Protein AF-A0A9D9LSJ9-F1 (afdb_monomer_lite)

Secondary structure (DSSP, 8-state):
--SSEEE--SEEEEES-EEEEPP---SSTTS--EEEEEEEE-PBTT--EEEEES-EEEE-PPTT-EEEEEE----TT--SPB--EEEEES-EE-S-B-SS-EE-EEEE-B-TTSPBPB-TTSPBPEEEE-GGGSEEEEES-BSTT---STT-PBPPHHHHTTSSHHHHHTT--PPP--

Foldseek 3Di:
DAAPAEDEDLFDEDEAEEQEQEDDDDPDPPDAEESYESHAYQYAPPGAAYEYYQYEYYYPYDPPYAYAPHEHDNDPPDPGHTAGHYEHEQYEYAGHADQQRYDKDKDFDADPVRHGDADPVRHTDIDIGDNVRHHAEYENYHYDRPDDDDNHHYDDPVRCVCRDPCNRQPPDDDDDDD

pLDDT: mean 95.68, std 4.89, range [60.72, 98.94]

Structure (mmCIF, N/CA/C/O backbone):
data_AF-A0A9D9LSJ9-F1
#
_entry.id   AF-A0A9D9LSJ9-F1
#
loop_
_atom_site.group_PDB
_atom_site.id
_atom_site.type_symbol
_atom_site.label_atom_id
_atom_site.label_alt_id
_atom_site.label_comp_id
_atom_site.label_asym_id
_atom_site.label_entity_id
_atom_site.label_seq_id
_atom_site.pdbx_PDB_ins_code
_atom_site.Cartn_x
_atom_site.Cartn_y
_atom_site.Cartn_z
_atom_site.occupancy
_atom_site.B_iso_or_equiv
_atom_site.auth_seq_id
_atom_site.auth_comp_id
_atom_site.auth_asym_id
_atom_site.auth_atom_id
_atom_site.pdbx_PDB_model_num
ATOM 1 N N . ASP A 1 1 ? 9.283 -9.974 -5.034 1.00 77.62 1 ASP A N 1
ATOM 2 C CA . ASP A 1 1 ? 8.004 -10.375 -5.672 1.00 77.62 1 ASP A CA 1
ATOM 3 C C . ASP A 1 1 ? 7.242 -9.187 -6.219 1.00 77.62 1 ASP A C 1
ATOM 5 O O . ASP A 1 1 ? 7.554 -8.058 -5.867 1.00 77.62 1 ASP A O 1
ATOM 9 N N . VAL A 1 2 ? 6.266 -9.426 -7.095 1.00 90.38 2 VAL A N 1
ATOM 10 C CA . VAL A 1 2 ? 5.461 -8.374 -7.735 1.00 90.38 2 VAL A CA 1
ATOM 11 C C . VAL A 1 2 ? 3.999 -8.594 -7.375 1.00 90.38 2 VAL A C 1
ATOM 13 O O . VAL A 1 2 ? 3.472 -9.653 -7.694 1.00 90.38 2 VAL A O 1
ATOM 16 N N . ASP A 1 3 ? 3.373 -7.590 -6.758 1.00 93.94 3 ASP A N 1
ATOM 17 C CA . ASP A 1 3 ? 1.930 -7.524 -6.487 1.00 93.94 3 ASP A CA 1
ATOM 18 C C . ASP A 1 3 ? 1.373 -8.774 -5.798 1.00 93.94 3 ASP A C 1
ATOM 20 O O . ASP A 1 3 ? 0.335 -9.301 -6.188 1.00 93.94 3 ASP A O 1
ATOM 24 N N . PHE A 1 4 ? 2.068 -9.295 -4.791 1.00 96.44 4 PHE A N 1
ATOM 25 C CA . PHE A 1 4 ? 1.685 -10.581 -4.205 1.00 96.44 4 PHE A CA 1
ATOM 26 C C . PHE A 1 4 ? 0.448 -10.497 -3.290 1.00 96.44 4 PHE A C 1
ATOM 28 O O . PHE A 1 4 ? -0.125 -11.530 -2.952 1.00 96.44 4 PHE A O 1
ATOM 35 N N . ILE A 1 5 ? -0.010 -9.285 -2.946 1.00 98.25 5 ILE A N 1
ATOM 36 C CA . ILE A 1 5 ? -1.334 -9.018 -2.363 1.00 98.25 5 ILE A CA 1
ATOM 37 C C . ILE A 1 5 ? -2.084 -8.046 -3.281 1.00 98.25 5 ILE A C 1
ATOM 39 O O . ILE A 1 5 ? -1.820 -6.845 -3.288 1.00 98.25 5 ILE A O 1
ATOM 43 N N . PHE A 1 6 ? -3.015 -8.544 -4.089 1.00 97.62 6 PHE A N 1
ATOM 44 C CA . PHE A 1 6 ? -3.672 -7.748 -5.128 1.00 97.62 6 PHE A CA 1
ATOM 45 C C . PHE A 1 6 ? -5.160 -8.068 -5.251 1.00 97.62 6 PHE A C 1
ATOM 47 O O . PHE A 1 6 ? -5.619 -9.123 -4.811 1.00 97.62 6 PHE A O 1
ATOM 54 N N . GLY A 1 7 ? -5.905 -7.163 -5.888 1.00 96.56 7 GLY A N 1
ATOM 55 C CA . GLY A 1 7 ? -7.326 -7.356 -6.165 1.00 96.56 7 GLY A CA 1
ATOM 56 C C . GLY A 1 7 ? -8.235 -6.232 -5.687 1.00 96.56 7 GLY A C 1
ATOM 57 O O . GLY A 1 7 ? -7.825 -5.266 -5.041 1.00 96.56 7 GLY A O 1
ATOM 58 N N . GLN A 1 8 ? -9.517 -6.390 -5.997 1.00 95.81 8 GLN A N 1
ATOM 59 C CA . GLN A 1 8 ? -10.571 -5.546 -5.461 1.00 95.81 8 GLN A CA 1
ATOM 60 C C . GLN A 1 8 ? -10.979 -6.096 -4.092 1.00 95.81 8 GLN A C 1
ATOM 62 O O . GLN A 1 8 ? -11.245 -7.288 -3.960 1.00 95.81 8 GLN A O 1
ATOM 67 N N . SER A 1 9 ? -11.068 -5.232 -3.083 1.00 94.38 9 SER A N 1
ATOM 68 C CA . SER A 1 9 ? -11.663 -5.589 -1.796 1.00 94.38 9 SER A CA 1
ATOM 69 C C . SER A 1 9 ? -12.406 -4.401 -1.195 1.00 94.38 9 SER A C 1
ATOM 71 O O . SER A 1 9 ? -11.817 -3.315 -1.141 1.00 94.38 9 SER A O 1
ATOM 73 N N . PRO A 1 10 ? -13.650 -4.592 -0.714 1.00 94.94 10 PRO A N 1
ATOM 74 C CA . PRO A 1 10 ? -14.345 -3.559 0.036 1.00 94.94 10 PRO A CA 1
ATOM 75 C C . PRO A 1 10 ? -13.638 -3.256 1.364 1.00 94.94 10 PRO A C 1
ATOM 77 O O . PRO A 1 10 ? -13.453 -2.094 1.729 1.00 94.94 10 PRO A O 1
ATOM 80 N N . ALA A 1 11 ? -13.176 -4.302 2.052 1.00 96.31 11 ALA A N 1
ATOM 81 C CA . ALA A 1 11 ? -12.330 -4.218 3.233 1.00 96.31 11 ALA A CA 1
ATOM 82 C C . ALA A 1 11 ? -11.599 -5.551 3.463 1.00 96.31 11 ALA A C 1
ATOM 84 O O . ALA A 1 11 ? -12.212 -6.618 3.494 1.00 96.31 11 ALA A O 1
ATOM 85 N N . SER A 1 12 ? -10.287 -5.495 3.675 1.00 97.56 12 SER A N 1
ATOM 86 C CA . SER A 1 12 ? -9.470 -6.628 4.114 1.00 97.56 12 SER A CA 1
ATOM 87 C C . SER A 1 12 ? -8.534 -6.190 5.225 1.00 97.56 12 SER A C 1
ATOM 89 O O . SER A 1 12 ? -7.943 -5.115 5.147 1.00 97.56 12 SER A O 1
ATOM 91 N N . VAL A 1 13 ? -8.379 -7.038 6.239 1.00 98.38 13 VAL A N 1
ATOM 92 C CA . VAL A 1 13 ? -7.465 -6.809 7.358 1.00 98.38 13 VAL A CA 1
ATOM 93 C C . VAL A 1 13 ? -6.436 -7.929 7.387 1.00 98.38 13 VAL A C 1
ATOM 95 O O . VAL A 1 13 ? -6.791 -9.105 7.421 1.00 98.38 13 VAL A O 1
ATOM 98 N N . PHE A 1 14 ? -5.167 -7.546 7.389 1.00 98.56 14 PHE A N 1
ATOM 99 C CA . PHE A 1 14 ? -4.028 -8.408 7.661 1.00 98.56 14 PHE A CA 1
ATOM 100 C C . PHE A 1 14 ? -3.521 -8.010 9.039 1.00 98.56 14 PHE A C 1
ATOM 102 O O . PHE A 1 14 ? -2.991 -6.914 9.200 1.00 98.56 14 PHE A O 1
ATOM 109 N N . GLU A 1 15 ? -3.737 -8.851 10.044 1.00 98.12 15 GLU A N 1
ATOM 110 C CA . GLU A 1 15 ? -3.383 -8.542 11.428 1.00 98.12 15 GLU A CA 1
ATOM 111 C C . GLU A 1 15 ? -2.281 -9.482 11.919 1.00 98.12 15 GLU A C 1
ATOM 113 O O . GLU A 1 15 ? -2.373 -10.695 11.734 1.00 98.12 15 GLU A O 1
ATOM 118 N N . ASN A 1 16 ? -1.230 -8.922 12.532 1.00 98.38 16 ASN A N 1
ATOM 119 C CA . ASN A 1 16 ? -0.113 -9.678 13.122 1.00 98.38 16 ASN A CA 1
ATOM 120 C C . ASN A 1 16 ? 0.541 -10.694 12.157 1.00 98.38 16 ASN A C 1
ATOM 122 O O . ASN A 1 16 ? 0.949 -11.783 12.558 1.00 98.38 16 ASN A O 1
ATOM 126 N N . CYS A 1 17 ? 0.621 -10.352 10.870 1.00 98.75 17 CYS A N 1
ATOM 127 C CA . CYS A 1 17 ? 1.240 -11.185 9.837 1.00 98.75 17 CYS A CA 1
ATOM 128 C C . CYS A 1 17 ? 2.713 -10.816 9.598 1.00 98.75 17 CYS A C 1
ATOM 130 O O . CYS A 1 17 ? 3.090 -9.647 9.707 1.00 98.75 17 CYS A O 1
ATOM 132 N N . GLU A 1 18 ? 3.519 -11.786 9.160 1.00 98.75 18 GLU A N 1
ATOM 133 C CA . GLU A 1 18 ? 4.767 -11.508 8.442 1.00 98.75 18 GLU A CA 1
ATOM 134 C C . GLU A 1 18 ? 4.454 -11.297 6.953 1.00 98.75 18 GLU A C 1
ATOM 136 O O . GLU A 1 18 ? 3.826 -12.140 6.311 1.00 98.75 18 GLU A O 1
ATOM 141 N N . ILE A 1 19 ? 4.908 -10.176 6.396 1.00 98.69 19 ILE A N 1
ATOM 142 C CA . ILE A 1 19 ? 4.774 -9.834 4.980 1.00 98.69 19 ILE A CA 1
ATOM 143 C C . ILE A 1 19 ? 6.173 -9.830 4.364 1.00 98.69 19 ILE A C 1
ATOM 145 O O . ILE A 1 19 ? 6.893 -8.830 4.414 1.00 98.69 19 ILE A O 1
ATOM 149 N N . LYS A 1 20 ? 6.570 -10.973 3.801 1.00 98.44 20 LYS A N 1
ATOM 150 C CA . LYS A 1 20 ? 7.938 -11.211 3.336 1.00 98.44 20 LYS A CA 1
ATOM 151 C C . LYS A 1 20 ? 8.098 -10.926 1.847 1.00 98.44 20 LYS A C 1
ATOM 153 O O . LYS A 1 20 ? 7.514 -11.607 1.012 1.00 98.44 20 LYS A O 1
ATOM 158 N N . SER A 1 21 ? 8.933 -9.947 1.509 1.00 98.44 21 SER A N 1
ATOM 159 C CA . SER A 1 21 ? 9.308 -9.664 0.118 1.00 98.44 21 SER A CA 1
ATOM 160 C C . SER A 1 21 ? 10.499 -10.518 -0.311 1.00 98.44 21 SER A C 1
ATOM 162 O O . SER A 1 21 ? 11.532 -10.490 0.357 1.00 98.44 21 SER A O 1
ATOM 164 N N . LEU A 1 22 ? 10.398 -11.231 -1.437 1.00 97.44 22 LEU A N 1
ATOM 165 C CA . LEU A 1 22 ? 11.497 -12.068 -1.922 1.00 97.44 22 LEU A CA 1
ATOM 166 C C . LEU A 1 22 ? 12.367 -11.381 -2.977 1.00 97.44 22 LEU A C 1
ATOM 168 O O . LEU A 1 22 ? 11.884 -10.648 -3.856 1.00 97.44 22 LEU A O 1
ATOM 172 N N . MET A 1 23 ? 13.662 -11.680 -2.891 1.00 95.94 23 MET A N 1
ATOM 173 C CA . MET A 1 23 ? 14.683 -11.369 -3.884 1.00 95.94 23 MET A CA 1
ATOM 174 C C . MET A 1 23 ? 14.313 -11.944 -5.254 1.00 95.94 23 MET A C 1
ATOM 176 O O . MET A 1 23 ? 13.789 -13.051 -5.372 1.00 95.94 23 MET A O 1
ATOM 180 N N . ARG A 1 24 ? 14.594 -11.180 -6.312 1.00 94.50 24 ARG A N 1
ATOM 181 C CA . ARG A 1 24 ? 14.379 -11.589 -7.706 1.00 94.50 24 ARG A CA 1
ATOM 182 C C . ARG A 1 24 ? 15.682 -11.494 -8.482 1.00 94.50 24 ARG A C 1
ATOM 184 O O . ARG A 1 24 ? 16.612 -10.813 -8.065 1.00 94.50 24 ARG A O 1
ATOM 191 N N . ALA A 1 25 ? 15.710 -12.137 -9.648 1.00 94.12 25 ALA A N 1
ATOM 192 C CA . ALA A 1 25 ? 16.846 -12.068 -10.556 1.00 94.12 25 ALA A CA 1
ATOM 193 C C . ALA A 1 25 ? 17.261 -10.610 -10.837 1.00 94.12 25 ALA A C 1
ATOM 195 O O . ALA A 1 25 ? 16.444 -9.765 -11.233 1.00 94.12 25 ALA A O 1
ATOM 196 N N . VAL A 1 26 ? 18.549 -10.335 -10.638 1.00 93.81 26 VAL A N 1
ATOM 197 C CA . VAL A 1 26 ? 19.176 -9.051 -10.952 1.00 93.81 26 VAL A CA 1
ATOM 198 C C . VAL A 1 26 ? 19.449 -9.010 -12.450 1.00 93.81 26 VAL A C 1
ATOM 200 O O . VAL A 1 26 ? 20.095 -9.899 -12.996 1.00 93.81 26 VAL A O 1
ATOM 203 N N . LYS A 1 27 ? 18.926 -7.985 -13.123 1.00 91.19 27 LYS A N 1
ATOM 204 C CA . LYS A 1 27 ? 19.068 -7.792 -14.571 1.00 91.19 27 LYS A CA 1
ATOM 205 C C . LYS A 1 27 ? 20.262 -6.913 -14.921 1.00 91.19 27 LYS A C 1
ATOM 207 O O . LYS A 1 27 ? 20.856 -7.089 -15.976 1.00 91.19 27 LYS A O 1
ATOM 212 N N . GLU A 1 28 ? 20.602 -5.974 -14.041 1.00 90.00 28 GLU A N 1
ATOM 213 C CA . GLU A 1 28 ? 21.701 -5.024 -14.225 1.00 90.00 28 GLU A CA 1
ATOM 214 C C . GLU A 1 28 ? 22.618 -5.041 -12.991 1.00 90.00 28 GLU A C 1
ATOM 216 O O . GLU A 1 28 ? 22.341 -4.343 -12.009 1.00 90.00 28 GLU A O 1
ATOM 221 N N . PRO A 1 29 ? 23.698 -5.845 -13.006 1.00 87.12 29 PRO A N 1
ATOM 222 C CA . PRO A 1 29 ? 24.657 -5.898 -11.907 1.00 87.12 29 PRO A CA 1
ATOM 223 C C . PRO A 1 29 ? 25.241 -4.518 -11.581 1.00 87.12 29 PRO A C 1
ATOM 225 O O . PRO A 1 29 ? 25.519 -3.716 -12.471 1.00 87.12 29 PRO A O 1
ATOM 228 N N . GLY A 1 30 ? 25.423 -4.236 -10.290 1.00 86.75 30 GLY A N 1
ATOM 229 C CA . GLY A 1 30 ? 25.995 -2.972 -9.812 1.00 86.75 30 GLY A CA 1
ATOM 230 C C . GLY A 1 30 ? 25.027 -1.782 -9.775 1.00 86.75 30 GLY A C 1
ATOM 231 O O . GLY A 1 30 ? 25.408 -0.716 -9.295 1.00 86.75 30 GLY A O 1
ATOM 232 N N . LYS A 1 31 ? 23.771 -1.937 -10.219 1.00 92.56 31 LYS A N 1
ATOM 233 C CA . LYS A 1 31 ? 22.734 -0.903 -10.084 1.00 92.56 31 LYS A CA 1
ATOM 234 C C . LYS A 1 31 ? 21.637 -1.332 -9.117 1.00 92.56 31 LYS A C 1
ATOM 236 O O . LYS A 1 31 ? 21.196 -2.479 -9.101 1.00 92.56 31 LYS A O 1
ATOM 241 N N . ALA A 1 32 ? 21.145 -0.372 -8.335 1.00 94.75 32 ALA A N 1
ATOM 242 C CA . ALA A 1 32 ? 19.946 -0.570 -7.531 1.00 94.75 32 ALA A CA 1
ATOM 243 C C . ALA A 1 32 ? 18.759 -0.911 -8.441 1.00 94.75 32 ALA A C 1
ATOM 245 O O . ALA A 1 32 ? 18.479 -0.199 -9.404 1.00 94.75 32 ALA A O 1
ATOM 246 N N . GLN A 1 33 ? 18.053 -1.990 -8.106 1.00 95.25 33 GLN A N 1
ATOM 247 C CA . GLN A 1 33 ? 16.941 -2.515 -8.895 1.00 95.25 33 GLN A CA 1
ATOM 248 C C . GLN A 1 33 ? 15.701 -2.640 -8.015 1.00 95.25 33 GLN A C 1
ATOM 250 O O . GLN A 1 33 ? 15.785 -3.012 -6.845 1.00 95.25 33 GLN A O 1
ATOM 255 N N . GLU A 1 34 ? 14.551 -2.357 -8.611 1.00 95.62 34 GLU A N 1
ATOM 256 C CA . GLU A 1 34 ? 13.250 -2.662 -8.037 1.00 95.62 34 GLU A CA 1
ATOM 257 C C . GLU A 1 34 ? 13.011 -4.180 -8.001 1.00 95.62 34 GLU A C 1
ATOM 259 O O . GLU A 1 34 ? 13.072 -4.864 -9.027 1.00 95.62 34 GLU A O 1
ATOM 264 N N . MET A 1 35 ? 12.678 -4.693 -6.819 1.00 96.38 35 MET A N 1
ATOM 265 C CA . MET A 1 35 ? 12.310 -6.095 -6.599 1.00 96.38 35 MET A CA 1
ATOM 266 C C . MET A 1 35 ? 10.795 -6.324 -6.601 1.00 96.38 35 MET A C 1
ATOM 268 O O . MET A 1 35 ? 10.352 -7.464 -6.763 1.00 96.38 35 MET A O 1
ATOM 272 N N . GLY A 1 36 ? 10.016 -5.243 -6.527 1.00 96.44 36 GLY A N 1
ATOM 273 C CA . GLY A 1 36 ? 8.586 -5.192 -6.820 1.00 96.44 36 GLY A CA 1
ATOM 274 C C . GLY A 1 36 ? 7.774 -4.489 -5.735 1.00 96.44 36 GLY A C 1
ATOM 275 O O . GLY A 1 36 ? 8.219 -3.472 -5.197 1.00 96.44 36 GLY A O 1
ATOM 276 N N . TYR A 1 37 ? 6.576 -5.008 -5.466 1.00 97.50 37 TYR A N 1
ATOM 277 C CA . TYR A 1 37 ? 5.504 -4.335 -4.725 1.00 97.50 37 TYR A CA 1
ATOM 278 C C . TYR A 1 37 ? 4.868 -5.299 -3.734 1.00 97.50 37 TYR A C 1
ATOM 280 O O . TYR A 1 37 ? 4.575 -6.433 -4.118 1.00 97.50 37 TYR A O 1
ATOM 288 N N . ILE A 1 38 ? 4.603 -4.841 -2.508 1.00 98.50 38 ILE A N 1
ATOM 289 C CA . ILE A 1 38 ? 3.830 -5.641 -1.548 1.00 98.50 38 ILE A CA 1
ATOM 290 C C . ILE A 1 38 ? 2.390 -5.786 -2.030 1.00 98.50 38 ILE A C 1
ATOM 292 O O . ILE A 1 38 ? 1.889 -6.903 -2.155 1.00 98.50 38 ILE A O 1
ATOM 296 N N . ALA A 1 39 ? 1.743 -4.659 -2.333 1.00 98.25 39 ALA A N 1
ATOM 297 C CA . ALA A 1 39 ? 0.327 -4.654 -2.650 1.00 98.25 39 ALA A CA 1
ATOM 298 C C . ALA A 1 39 ? -0.037 -3.914 -3.940 1.00 98.25 39 ALA A C 1
ATOM 300 O O . ALA A 1 39 ? 0.594 -2.923 -4.319 1.00 98.25 39 ALA A O 1
ATOM 301 N N . ALA A 1 40 ? -1.111 -4.379 -4.573 1.00 98.06 40 ALA A N 1
ATOM 302 C CA . ALA A 1 40 ? -1.731 -3.751 -5.730 1.00 98.06 40 ALA A CA 1
ATOM 303 C C . ALA A 1 40 ? -3.263 -3.700 -5.580 1.00 98.06 40 ALA A C 1
ATOM 305 O O . ALA A 1 40 ? -3.975 -4.487 -6.215 1.00 98.06 40 ALA A O 1
ATOM 306 N N . PRO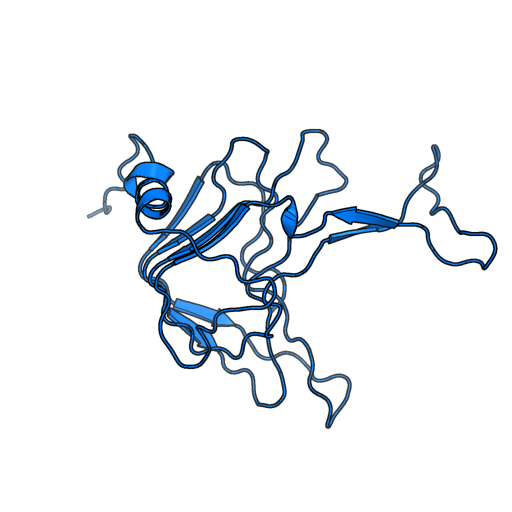 A 1 41 ? -3.788 -2.816 -4.707 1.00 97.56 41 PRO A N 1
ATOM 307 C CA . PRO A 1 41 ? -5.226 -2.674 -4.531 1.00 97.56 41 PRO A CA 1
ATOM 308 C C . PRO A 1 41 ? -5.875 -2.126 -5.805 1.00 97.56 41 PRO A C 1
ATOM 310 O O . PRO A 1 41 ? -5.396 -1.147 -6.381 1.00 97.56 41 PRO A O 1
ATOM 313 N N . SER A 1 42 ? -7.001 -2.724 -6.189 1.00 97.69 42 SER A N 1
ATOM 314 C CA . SER A 1 42 ? -7.951 -2.192 -7.174 1.00 97.69 42 SER A CA 1
ATOM 315 C C . SER A 1 42 ? -9.305 -1.902 -6.520 1.00 97.69 42 SER A C 1
ATOM 317 O O . SER A 1 42 ? -10.362 -2.252 -7.044 1.00 97.69 42 SER A O 1
ATOM 319 N N . THR A 1 43 ? -9.253 -1.351 -5.308 1.00 97.88 43 THR A N 1
ATOM 320 C CA . THR A 1 43 ? -10.395 -0.962 -4.473 1.00 97.88 43 THR A CA 1
ATOM 321 C C . THR A 1 43 ? -11.330 -0.017 -5.223 1.00 97.88 43 THR A C 1
ATOM 323 O O . THR A 1 43 ? -10.870 0.858 -5.952 1.00 97.88 43 THR A O 1
ATOM 326 N N . LEU A 1 44 ? -12.643 -0.174 -5.059 1.00 97.94 44 LEU A N 1
ATOM 327 C CA . LEU A 1 44 ? -13.601 0.757 -5.651 1.00 97.94 44 LEU A CA 1
ATOM 328 C C . LEU A 1 44 ? -13.719 2.017 -4.802 1.00 97.94 44 LEU A C 1
ATOM 330 O O . LEU A 1 44 ? -13.531 1.992 -3.589 1.00 97.94 44 LEU A O 1
ATOM 334 N N . LYS A 1 45 ? -14.079 3.133 -5.425 1.00 97.62 45 LYS A N 1
ATOM 335 C CA . LYS A 1 45 ? -14.330 4.364 -4.683 1.00 97.62 45 LYS A CA 1
ATOM 336 C C . LYS A 1 45 ? -15.451 4.175 -3.659 1.00 97.62 45 LYS A C 1
ATOM 338 O O . LYS A 1 45 ? -16.525 3.681 -3.989 1.00 97.62 45 LYS A O 1
ATOM 343 N N . GLY A 1 46 ? -15.191 4.622 -2.432 1.00 96.12 46 GLY A N 1
ATOM 344 C CA . GLY A 1 46 ? -16.084 4.461 -1.280 1.00 96.12 46 GLY A CA 1
ATOM 345 C C . GLY A 1 46 ? -15.743 3.255 -0.400 1.00 96.12 46 GLY A C 1
ATOM 346 O O . GLY A 1 46 ? -16.095 3.257 0.779 1.00 96.12 46 GLY A O 1
ATOM 347 N N . ASP A 1 47 ? -15.000 2.285 -0.933 1.00 96.94 47 ASP A N 1
ATOM 348 C CA . ASP A 1 47 ? -14.489 1.150 -0.172 1.00 96.94 47 ASP A CA 1
ATOM 349 C C . ASP A 1 47 ? -13.187 1.499 0.569 1.00 96.94 47 ASP A C 1
ATOM 351 O O . ASP A 1 47 ? -12.503 2.482 0.274 1.00 96.94 47 ASP A O 1
ATOM 355 N N . LYS A 1 48 ? -12.820 0.668 1.549 1.00 96.38 48 LYS A N 1
ATOM 356 C CA . LYS A 1 48 ? -11.642 0.878 2.405 1.00 96.38 48 LYS A CA 1
ATOM 357 C C . LYS A 1 48 ? -10.377 0.213 1.874 1.00 96.38 48 LYS A C 1
ATOM 359 O O . LYS A 1 48 ? -9.277 0.694 2.137 1.00 96.38 48 LYS A O 1
ATOM 364 N N . GLY A 1 49 ? -10.514 -0.892 1.142 1.00 97.88 49 GLY A N 1
ATOM 365 C CA . GLY A 1 49 ? -9.372 -1.646 0.634 1.00 97.88 49 GLY A CA 1
ATOM 366 C C . GLY A 1 49 ? -8.641 -2.397 1.742 1.00 97.88 49 GLY A C 1
ATOM 367 O O . GLY A 1 49 ? -9.257 -3.161 2.481 1.00 97.88 49 GLY A O 1
ATOM 368 N N . TYR A 1 50 ? -7.323 -2.236 1.836 1.00 98.62 50 TYR A N 1
ATOM 369 C CA . TYR A 1 50 ? -6.475 -3.067 2.695 1.00 98.62 50 TYR A CA 1
ATOM 370 C C . TYR A 1 50 ? -6.008 -2.336 3.955 1.00 98.62 50 TYR A C 1
ATOM 372 O O . TYR A 1 50 ? -5.495 -1.222 3.890 1.00 98.62 50 TYR A O 1
ATOM 380 N N . LEU A 1 51 ? -6.096 -3.000 5.102 1.00 98.81 51 LEU A N 1
ATOM 381 C CA . LEU A 1 51 ? -5.446 -2.590 6.339 1.00 98.81 51 LEU A CA 1
ATOM 382 C C . LEU A 1 51 ? -4.416 -3.646 6.730 1.00 98.81 51 LEU A C 1
ATOM 384 O O . LEU A 1 51 ? -4.772 -4.766 7.083 1.00 98.81 51 LEU A O 1
ATOM 388 N N . PHE A 1 52 ? -3.144 -3.271 6.702 1.00 98.88 52 PHE A N 1
ATOM 389 C CA . PHE A 1 52 ? -2.070 -4.020 7.340 1.00 98.88 52 PHE A CA 1
ATOM 390 C C . PHE A 1 52 ? -1.917 -3.470 8.751 1.00 98.88 52 PHE A C 1
ATOM 392 O O . PHE A 1 52 ? -1.532 -2.315 8.921 1.00 98.88 52 PHE A O 1
ATOM 399 N N . TYR A 1 53 ? -2.269 -4.269 9.751 1.00 98.88 53 TYR A N 1
ATOM 400 C CA . TYR A 1 53 ? -2.284 -3.870 11.150 1.00 98.88 53 TYR A CA 1
ATOM 401 C C . TYR A 1 53 ? -1.290 -4.705 11.947 1.00 98.88 53 TYR A C 1
ATOM 403 O O . TYR A 1 53 ? -1.398 -5.931 11.998 1.00 98.88 53 TYR A O 1
ATOM 411 N N . LYS A 1 54 ? -0.299 -4.045 12.559 1.00 98.81 54 LYS A N 1
ATOM 412 C CA . LYS A 1 54 ? 0.728 -4.710 13.384 1.00 98.81 54 LYS A CA 1
ATOM 413 C C . LYS A 1 54 ? 1.482 -5.828 12.652 1.00 98.81 54 LYS A C 1
ATOM 415 O O . LYS A 1 54 ? 1.936 -6.797 13.251 1.00 98.81 54 LYS A O 1
ATOM 420 N N . CYS A 1 55 ? 1.604 -5.714 11.332 1.00 98.94 55 CYS A N 1
ATOM 421 C CA . CYS A 1 55 ? 2.397 -6.645 10.535 1.00 98.94 55 CYS A CA 1
ATOM 422 C C . CYS A 1 55 ? 3.900 -6.354 10.644 1.00 98.94 55 CYS A C 1
ATOM 424 O O . CYS A 1 55 ? 4.312 -5.210 10.850 1.00 98.94 55 CYS A O 1
ATOM 426 N N . HIS A 1 56 ? 4.719 -7.373 10.392 1.00 98.88 56 HIS A N 1
ATOM 427 C CA . HIS A 1 56 ? 6.164 -7.240 10.212 1.00 98.88 56 HIS A CA 1
ATOM 428 C C . HIS A 1 56 ? 6.521 -7.414 8.737 1.00 98.88 56 HIS A C 1
ATOM 430 O O . HIS A 1 56 ? 6.300 -8.473 8.155 1.00 98.88 56 HIS A O 1
ATOM 436 N N . LEU A 1 57 ? 7.048 -6.365 8.110 1.00 98.81 57 LEU A N 1
ATOM 437 C CA . LEU A 1 57 ? 7.489 -6.380 6.719 1.00 98.81 57 LEU A CA 1
ATOM 438 C C . LEU A 1 57 ? 8.973 -6.759 6.662 1.00 98.81 57 LEU A C 1
ATOM 440 O O . LEU A 1 57 ? 9.842 -5.944 6.989 1.00 98.81 57 LEU A O 1
ATOM 444 N N . THR A 1 58 ? 9.247 -7.986 6.223 1.00 98.56 58 THR A N 1
ATOM 445 C CA . THR A 1 58 ? 10.580 -8.606 6.180 1.00 98.56 58 THR A CA 1
ATOM 446 C C . THR A 1 58 ? 11.030 -8.861 4.744 1.00 98.56 58 THR A C 1
ATOM 448 O O . THR A 1 58 ? 10.269 -8.697 3.782 1.00 98.56 58 THR A O 1
ATOM 451 N N . SER A 1 59 ? 12.301 -9.233 4.564 1.00 97.94 59 SER A N 1
ATOM 452 C CA . SER A 1 59 ? 12.849 -9.501 3.237 1.00 97.94 59 SER A CA 1
ATOM 453 C C . SER A 1 59 ? 14.168 -10.269 3.267 1.00 97.94 59 SER A C 1
ATOM 455 O O . SER A 1 59 ? 14.904 -10.202 4.247 1.00 97.94 59 SER A O 1
ATOM 457 N N . ASN A 1 60 ? 14.478 -10.962 2.168 1.00 97.12 60 ASN A N 1
ATOM 458 C CA . ASN A 1 60 ? 15.824 -11.453 1.841 1.00 97.12 60 ASN A CA 1
ATOM 459 C C . ASN A 1 60 ? 16.466 -10.677 0.670 1.00 97.12 60 ASN A C 1
ATOM 461 O O . ASN A 1 60 ? 17.400 -11.165 0.043 1.00 97.12 60 ASN A O 1
ATOM 465 N N . ILE A 1 61 ? 15.929 -9.504 0.329 1.00 96.69 61 ILE A N 1
ATOM 466 C CA . ILE A 1 61 ? 16.467 -8.627 -0.713 1.00 96.69 61 ILE A CA 1
ATOM 467 C C . ILE A 1 61 ? 17.780 -8.017 -0.231 1.00 96.69 61 ILE A C 1
ATOM 469 O O . ILE A 1 61 ? 17.834 -7.378 0.819 1.00 96.69 61 ILE A O 1
ATOM 473 N N . GLU A 1 62 ? 18.812 -8.176 -1.047 1.00 94.81 62 GLU A N 1
ATOM 474 C CA . GLU A 1 62 ? 20.148 -7.656 -0.782 1.00 94.81 62 GLU A CA 1
ATOM 475 C C . GLU A 1 62 ? 20.291 -6.200 -1.244 1.00 94.81 62 GLU A C 1
ATOM 477 O O . GLU A 1 62 ? 19.632 -5.741 -2.185 1.00 94.81 62 GLU A O 1
ATOM 482 N N . ASP A 1 63 ? 21.192 -5.459 -0.600 1.00 93.31 63 ASP A N 1
ATOM 483 C CA . ASP A 1 63 ? 21.599 -4.148 -1.096 1.00 93.31 63 ASP A CA 1
ATOM 484 C C . ASP A 1 63 ? 22.265 -4.272 -2.484 1.00 93.31 63 ASP A C 1
ATOM 486 O O . ASP A 1 63 ? 22.962 -5.247 -2.750 1.00 93.31 63 ASP A O 1
ATOM 490 N N . PRO A 1 64 ? 22.093 -3.286 -3.385 1.00 94.56 64 PRO A N 1
ATOM 491 C CA . PRO A 1 64 ? 21.420 -2.005 -3.175 1.00 94.56 64 PRO A CA 1
ATOM 492 C C . PRO A 1 64 ? 19.916 -2.011 -3.518 1.00 94.56 64 PRO A C 1
ATOM 494 O O . PRO A 1 64 ? 19.316 -0.935 -3.619 1.00 94.56 64 PRO A O 1
ATOM 497 N N . HIS A 1 65 ? 19.303 -3.179 -3.715 1.00 96.88 65 HIS A N 1
ATOM 498 C CA . HIS A 1 65 ? 17.950 -3.338 -4.248 1.00 96.88 65 HIS A CA 1
ATOM 499 C C . HIS A 1 65 ? 16.844 -2.972 -3.246 1.00 96.88 65 HIS A C 1
ATOM 501 O O . HIS A 1 65 ? 17.082 -2.835 -2.051 1.00 96.88 65 HIS A O 1
ATOM 507 N N . PHE A 1 66 ? 15.625 -2.735 -3.735 1.00 97.31 66 PHE A N 1
ATOM 508 C CA . PHE A 1 66 ? 14.538 -2.187 -2.914 1.00 97.31 66 PHE A CA 1
ATOM 509 C C . PHE A 1 66 ? 13.149 -2.575 -3.434 1.00 97.31 66 PHE A C 1
ATOM 511 O O . PHE A 1 66 ? 13.002 -3.034 -4.568 1.00 97.31 66 PHE A O 1
ATOM 518 N N . ILE A 1 67 ? 12.120 -2.331 -2.623 1.00 98.00 67 ILE A N 1
ATOM 519 C CA . ILE A 1 67 ? 10.706 -2.472 -3.000 1.00 98.00 67 ILE A CA 1
ATOM 520 C C . ILE A 1 67 ? 9.954 -1.135 -2.958 1.00 98.00 67 ILE A C 1
ATOM 522 O O . ILE A 1 67 ? 10.465 -0.110 -2.494 1.00 98.00 67 ILE A O 1
ATOM 526 N N . PHE A 1 68 ? 8.695 -1.201 -3.375 1.00 98.25 68 PHE A N 1
ATOM 527 C CA . PHE A 1 68 ? 7.639 -0.238 -3.089 1.00 98.25 68 PHE A CA 1
ATOM 528 C C . PHE A 1 68 ? 6.604 -0.875 -2.150 1.00 98.25 68 PHE A C 1
ATOM 530 O O . PHE A 1 68 ? 6.337 -2.075 -2.242 1.00 98.25 68 PHE A O 1
ATOM 537 N N . LEU A 1 69 ? 5.984 -0.079 -1.276 1.00 98.44 69 LEU A N 1
ATOM 538 C CA . LEU A 1 69 ? 4.864 -0.541 -0.445 1.00 98.44 69 LEU A CA 1
ATOM 539 C C . LEU A 1 69 ? 3.674 -0.978 -1.306 1.00 98.44 69 LEU A C 1
ATOM 541 O O . LEU A 1 69 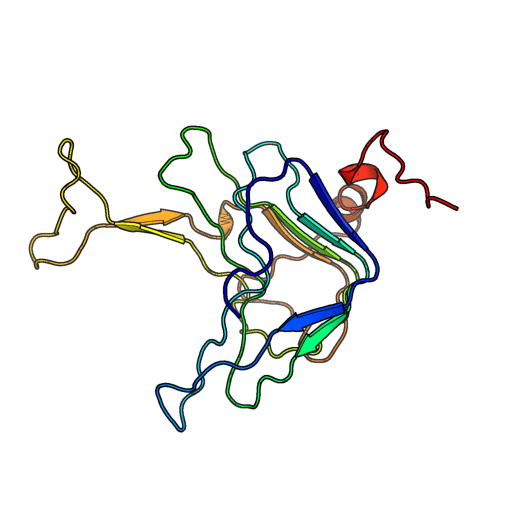? 2.962 -1.918 -0.965 1.00 98.44 69 LEU A O 1
ATOM 545 N N . GLY A 1 70 ? 3.485 -0.349 -2.462 1.00 97.69 70 GLY A N 1
ATOM 546 C CA . GLY A 1 70 ? 2.483 -0.801 -3.410 1.00 97.69 70 GLY A CA 1
ATOM 547 C C . GLY A 1 70 ? 2.357 0.067 -4.648 1.00 97.69 70 GLY A C 1
ATOM 548 O O . GLY A 1 70 ? 3.077 1.055 -4.829 1.00 97.69 70 GLY A O 1
ATOM 549 N N . ARG A 1 71 ? 1.409 -0.314 -5.500 1.00 96.50 71 ARG A N 1
ATOM 550 C CA . ARG A 1 71 ? 0.991 0.442 -6.683 1.00 96.50 71 ARG A CA 1
ATOM 551 C C . ARG A 1 71 ? -0.520 0.394 -6.854 1.00 96.50 71 ARG A C 1
ATOM 553 O O . ARG A 1 71 ? -1.157 -0.546 -6.404 1.00 96.50 71 ARG A O 1
ATOM 560 N N . VAL A 1 72 ? -1.098 1.396 -7.499 1.00 92.50 72 VAL A N 1
ATOM 561 C CA . VAL A 1 72 ? -2.562 1.531 -7.600 1.00 92.50 72 VAL A CA 1
ATOM 562 C C . VAL A 1 72 ? -3.097 0.834 -8.836 1.00 92.50 72 VAL A C 1
ATOM 564 O O . VAL A 1 72 ? -3.124 1.399 -9.917 1.00 92.50 72 VAL A O 1
ATOM 567 N N . TRP A 1 73 ? -3.465 -0.436 -8.735 1.00 96.44 73 TRP A N 1
ATOM 568 C CA . TRP A 1 73 ? -3.899 -1.172 -9.918 1.00 96.44 73 TRP A CA 1
ATOM 569 C C . TRP A 1 73 ? -5.301 -0.726 -10.356 1.00 96.44 73 TRP A C 1
ATOM 571 O O . TRP A 1 73 ? -6.255 -0.840 -9.597 1.00 96.44 73 TRP A O 1
ATOM 581 N N . HIS A 1 74 ? -5.439 -0.254 -11.600 1.00 96.75 74 HIS A N 1
ATOM 582 C CA . HIS A 1 74 ? -6.715 0.224 -12.168 1.00 96.75 74 HIS A CA 1
ATOM 583 C C . HIS A 1 74 ? -7.227 -0.662 -13.312 1.00 96.75 74 HIS A C 1
ATOM 585 O O . HIS A 1 74 ? -7.186 -0.211 -14.451 1.00 96.75 74 HIS A O 1
ATOM 591 N N . PRO A 1 75 ? -7.657 -1.920 -13.085 1.00 94.56 75 PRO A N 1
ATOM 592 C CA . PRO A 1 75 ? -7.920 -2.917 -14.130 1.00 94.56 75 PRO A CA 1
ATOM 593 C C . PRO A 1 75 ? -8.668 -2.366 -15.355 1.00 94.56 75 PRO A C 1
ATOM 595 O O . PRO A 1 75 ? -9.731 -1.775 -15.226 1.00 94.56 75 PRO A O 1
ATOM 598 N N . THR A 1 76 ? -8.168 -2.614 -16.572 1.00 90.62 76 THR A N 1
ATOM 599 C CA . THR A 1 76 ? -8.831 -2.122 -17.808 1.00 90.62 76 THR A CA 1
ATOM 600 C C . THR A 1 76 ? -10.254 -2.668 -18.018 1.00 90.62 76 THR A C 1
ATOM 602 O O . THR A 1 76 ? -11.064 -2.075 -18.742 1.00 90.62 76 THR A O 1
ATOM 605 N N . SER A 1 77 ? -10.558 -3.811 -17.401 1.00 91.06 77 SER A N 1
ATOM 606 C CA . SER A 1 77 ? -11.876 -4.441 -17.399 1.00 91.06 77 SER A CA 1
ATOM 607 C C . SER A 1 77 ? -12.857 -3.789 -16.425 1.00 91.06 77 SER A C 1
ATOM 609 O O . SER A 1 77 ? -14.059 -3.915 -16.639 1.00 91.06 77 SER A O 1
ATOM 611 N N . GLU A 1 78 ? -12.376 -3.091 -15.394 1.00 94.12 78 GLU A N 1
ATOM 612 C CA . GLU A 1 78 ? -13.232 -2.417 -14.421 1.00 94.12 78 GLU A CA 1
ATOM 613 C C . GLU A 1 78 ? -13.823 -1.145 -15.037 1.00 94.12 78 GLU A C 1
ATOM 615 O O . GLU A 1 78 ? -13.137 -0.382 -15.721 1.00 94.12 78 GLU A O 1
ATOM 620 N N . LYS A 1 79 ? -15.131 -0.956 -14.852 1.00 94.06 79 LYS A N 1
ATOM 621 C CA . LYS A 1 79 ? -15.892 0.168 -15.423 1.00 94.06 79 LYS A CA 1
ATOM 622 C C . LYS A 1 79 ? -16.373 1.148 -14.363 1.00 94.06 79 LYS A C 1
ATOM 624 O O . LYS A 1 79 ? -16.741 2.267 -14.707 1.00 94.06 79 LYS A O 1
ATOM 629 N N . ARG A 1 80 ? -16.375 0.735 -13.098 1.00 96.62 80 ARG A N 1
ATOM 630 C CA . ARG A 1 80 ? -16.641 1.591 -11.944 1.00 96.62 80 ARG A CA 1
ATOM 631 C C . ARG A 1 80 ? -15.399 2.412 -11.612 1.00 96.62 80 ARG A C 1
ATOM 633 O O . ARG A 1 80 ? -14.291 2.100 -12.043 1.00 96.62 80 ARG A O 1
ATOM 640 N N . GLU A 1 81 ? -15.595 3.467 -10.832 1.00 96.88 81 GLU A N 1
ATOM 641 C CA . GLU A 1 81 ? -14.486 4.284 -10.354 1.00 96.88 81 GLU A CA 1
ATOM 642 C C . GLU A 1 81 ? -13.651 3.487 -9.341 1.00 96.88 81 GLU A C 1
ATOM 644 O O . GLU A 1 81 ? -14.152 3.061 -8.298 1.00 96.88 81 GLU A O 1
ATOM 649 N N . VAL A 1 82 ? -12.379 3.272 -9.671 1.00 97.69 82 VAL A N 1
ATOM 650 C CA . VAL A 1 82 ? -11.384 2.652 -8.793 1.00 97.69 82 VAL A CA 1
ATOM 651 C C . VAL A 1 82 ? -10.675 3.756 -8.017 1.00 97.69 82 VAL A C 1
ATOM 653 O O . VAL A 1 82 ? -10.323 4.794 -8.574 1.00 97.69 82 VAL A O 1
ATOM 656 N N . GLN A 1 83 ? -10.467 3.519 -6.729 1.00 97.75 83 GLN A N 1
ATOM 657 C CA . GLN A 1 83 ? -9.636 4.328 -5.852 1.00 97.75 83 GLN A CA 1
ATOM 658 C C . GLN A 1 83 ? -8.908 3.372 -4.902 1.00 97.75 83 GLN A C 1
ATOM 660 O O . GLN A 1 83 ? -9.462 2.945 -3.892 1.00 97.75 83 GLN A O 1
ATOM 665 N N . GLY A 1 84 ? -7.680 2.994 -5.254 1.00 97.25 84 GLY A N 1
ATOM 666 C CA . GLY A 1 84 ? -6.850 2.043 -4.525 1.00 97.25 84 GLY A CA 1
ATOM 667 C C . GLY A 1 84 ? -6.690 2.437 -3.058 1.00 97.25 84 GLY A C 1
ATOM 668 O O . GLY A 1 84 ? -6.176 3.513 -2.749 1.00 97.25 84 GLY A O 1
ATOM 669 N N . GLY A 1 85 ? -7.121 1.549 -2.159 1.00 98.06 85 GLY A N 1
ATOM 670 C CA . GLY A 1 85 ? -7.098 1.762 -0.714 1.00 98.06 85 GLY A CA 1
ATOM 671 C C . GLY A 1 85 ? -6.127 0.831 -0.006 1.00 98.06 85 GLY A C 1
ATOM 672 O O . GLY A 1 85 ? -6.237 -0.391 -0.116 1.00 98.06 85 GLY A O 1
ATOM 673 N N . ILE A 1 86 ? -5.176 1.408 0.726 1.00 98.50 86 ILE A N 1
ATOM 674 C CA . ILE A 1 86 ? -4.230 0.676 1.567 1.00 98.50 86 ILE A CA 1
ATOM 675 C C . ILE A 1 86 ? -3.715 1.540 2.721 1.00 98.50 86 ILE A C 1
ATOM 677 O O . ILE A 1 86 ? -3.304 2.687 2.538 1.00 98.50 86 ILE A O 1
ATOM 681 N N . CYS A 1 87 ? -3.671 0.955 3.915 1.00 98.69 87 CYS A N 1
ATOM 682 C CA . CYS A 1 87 ? -3.009 1.528 5.077 1.00 98.69 87 CYS A CA 1
ATOM 683 C C . CYS A 1 87 ? -2.050 0.517 5.712 1.00 98.69 87 CYS A C 1
ATOM 685 O O . CYS A 1 87 ? -2.464 -0.590 6.054 1.00 98.69 87 CYS A O 1
ATOM 687 N N . PHE A 1 88 ? -0.789 0.914 5.905 1.00 98.88 88 PHE A N 1
ATOM 688 C CA . PHE A 1 88 ? 0.137 0.225 6.810 1.00 98.88 88 PHE A CA 1
ATOM 689 C C . PHE A 1 88 ? 0.119 0.926 8.164 1.00 98.88 88 PHE A C 1
ATOM 691 O O . PHE A 1 88 ? 0.571 2.068 8.281 1.00 98.88 88 PHE A O 1
ATOM 698 N N . ARG A 1 89 ? -0.427 0.248 9.169 1.00 98.75 89 ARG A N 1
ATOM 699 C CA . ARG A 1 89 ? -0.674 0.782 10.501 1.00 98.75 89 ARG A CA 1
ATOM 700 C C . ARG A 1 89 ? 0.092 -0.014 11.548 1.00 98.75 89 ARG A C 1
ATOM 702 O O . ARG A 1 89 ? -0.145 -1.208 11.718 1.00 98.75 89 ARG A O 1
ATOM 709 N N . GLU A 1 90 ? 0.907 0.692 12.330 1.00 98.88 90 GLU A N 1
ATOM 710 C CA . GLU A 1 90 ? 1.677 0.130 13.446 1.00 98.88 90 GLU A CA 1
ATOM 711 C C . GLU A 1 90 ? 2.544 -1.060 12.993 1.00 98.88 90 GLU A C 1
ATOM 713 O O . GLU A 1 90 ? 2.804 -1.986 13.755 1.00 98.88 90 GLU A O 1
ATOM 718 N N . CYS A 1 91 ? 2.974 -1.052 11.727 1.00 98.94 91 CYS A N 1
ATOM 719 C CA . CYS A 1 91 ? 3.805 -2.094 11.146 1.00 98.94 91 CYS A CA 1
ATOM 720 C C . CYS A 1 91 ? 5.286 -1.844 11.436 1.00 98.94 91 CYS A C 1
ATOM 722 O O . CYS A 1 91 ? 5.756 -0.706 11.379 1.00 98.94 91 CYS A O 1
ATOM 724 N N . GLN A 1 92 ? 6.042 -2.918 11.635 1.00 98.88 92 GLN A N 1
ATOM 725 C CA . GLN A 1 92 ? 7.503 -2.876 11.630 1.00 98.88 92 GLN A CA 1
ATOM 726 C C . GLN A 1 92 ? 8.007 -3.061 10.192 1.00 98.88 92 GLN A C 1
ATOM 728 O O . GLN A 1 92 ? 7.669 -4.050 9.547 1.00 98.88 92 GLN A O 1
ATOM 733 N N . ILE A 1 93 ? 8.794 -2.118 9.670 1.00 98.69 93 ILE A N 1
ATOM 734 C CA . ILE A 1 93 ? 9.278 -2.093 8.283 1.00 98.69 93 ILE A CA 1
ATOM 735 C C . ILE A 1 93 ? 10.799 -2.272 8.251 1.00 98.69 93 ILE A C 1
ATOM 737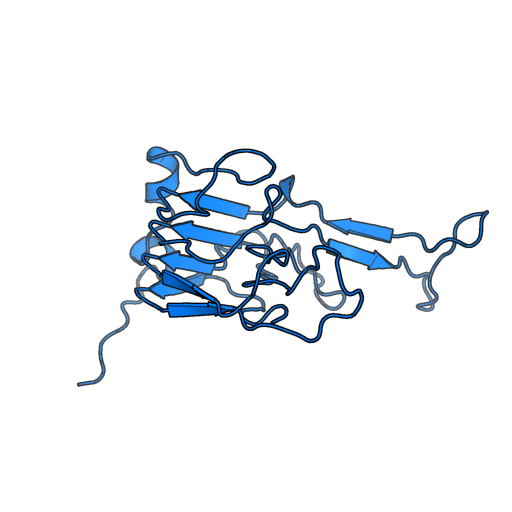 O O . ILE A 1 93 ? 11.559 -1.301 8.336 1.00 98.69 93 ILE A O 1
ATOM 741 N N . ASP A 1 94 ? 11.227 -3.520 8.053 1.00 98.12 94 ASP A N 1
ATOM 742 C CA . ASP A 1 94 ? 12.642 -3.913 7.985 1.00 98.12 94 ASP A CA 1
ATOM 743 C C . ASP A 1 94 ? 13.090 -4.335 6.579 1.00 98.12 94 ASP A C 1
ATOM 745 O O . ASP A 1 94 ? 14.246 -4.689 6.357 1.00 98.12 94 ASP A O 1
ATOM 749 N N . VAL A 1 95 ? 12.203 -4.220 5.593 1.00 97.44 95 VAL A N 1
ATOM 750 C CA . VAL A 1 95 ? 12.546 -4.295 4.171 1.00 97.44 95 VAL A CA 1
ATOM 751 C C . VAL A 1 95 ? 12.917 -2.917 3.626 1.00 97.44 95 VAL A C 1
ATOM 753 O O . VAL A 1 95 ? 12.246 -1.926 3.904 1.00 97.44 95 VAL A O 1
ATOM 756 N N . LYS A 1 96 ? 13.955 -2.843 2.785 1.00 97.75 96 LYS A N 1
ATOM 757 C CA . LYS A 1 96 ? 14.349 -1.597 2.120 1.00 97.75 96 LYS A CA 1
ATOM 758 C C . LYS A 1 96 ? 13.263 -1.101 1.161 1.00 97.75 96 LYS A C 1
ATOM 760 O O . LYS A 1 96 ? 13.059 -1.661 0.082 1.00 97.75 96 LYS A O 1
ATOM 765 N N . VAL A 1 97 ? 12.605 -0.010 1.543 1.00 97.75 97 VAL A N 1
ATOM 766 C CA . VAL A 1 97 ? 11.584 0.681 0.742 1.00 97.75 97 VAL A CA 1
ATOM 767 C C . VAL A 1 97 ? 12.194 1.910 0.069 1.00 97.75 97 VAL A C 1
ATOM 769 O O . VAL A 1 97 ? 12.982 2.638 0.675 1.00 97.75 97 VAL A O 1
ATOM 772 N N . ARG A 1 98 ? 11.835 2.162 -1.194 1.00 96.12 98 ARG A N 1
ATOM 773 C CA . ARG A 1 98 ? 12.188 3.413 -1.881 1.00 96.12 98 ARG A CA 1
ATOM 774 C C . ARG A 1 98 ? 11.559 4.619 -1.170 1.00 96.12 98 ARG A C 1
ATOM 776 O O . ARG A 1 98 ? 10.451 4.526 -0.663 1.00 96.12 98 ARG A O 1
ATOM 783 N N . GLU A 1 99 ? 12.229 5.770 -1.211 1.00 94.44 99 GLU A N 1
ATOM 784 C CA . GLU A 1 99 ? 11.722 7.030 -0.639 1.00 94.44 99 GLU A CA 1
ATOM 785 C C . GLU A 1 99 ? 10.295 7.369 -1.108 1.00 94.44 99 GLU A C 1
ATOM 787 O O . GLU A 1 99 ? 9.397 7.548 -0.290 1.00 94.44 99 GLU A O 1
ATOM 792 N N . ASN A 1 100 ? 10.064 7.363 -2.425 1.00 96.12 100 ASN A N 1
ATOM 793 C CA . ASN A 1 100 ? 8.716 7.377 -2.991 1.00 96.12 100 ASN A CA 1
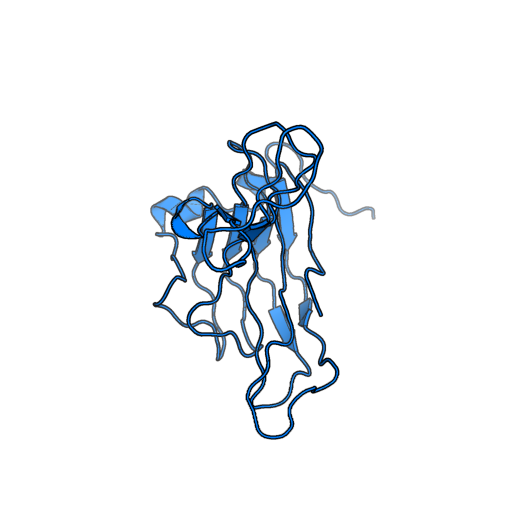ATOM 794 C C . ASN A 1 100 ? 8.153 5.958 -2.967 1.00 96.12 100 ASN A C 1
ATOM 796 O O . ASN A 1 100 ? 8.297 5.223 -3.941 1.00 96.12 100 ASN A O 1
ATOM 800 N N . ALA A 1 101 ? 7.566 5.570 -1.838 1.00 97.38 101 ALA A N 1
ATOM 801 C CA . ALA A 1 101 ? 7.166 4.199 -1.548 1.00 97.38 101 ALA A CA 1
ATOM 802 C C . ALA A 1 101 ? 6.000 3.678 -2.402 1.00 97.38 101 ALA A C 1
ATOM 804 O O . ALA A 1 101 ? 5.821 2.465 -2.488 1.00 97.38 101 ALA A O 1
ATOM 805 N N . TRP A 1 102 ? 5.232 4.561 -3.042 1.00 98.00 102 TRP A N 1
ATOM 806 C CA . TRP A 1 102 ? 4.069 4.194 -3.857 1.00 98.00 102 TRP A CA 1
ATOM 807 C C . TRP A 1 102 ? 4.310 4.451 -5.341 1.00 98.00 102 TRP A C 1
ATOM 809 O O . TRP A 1 102 ? 4.866 5.493 -5.706 1.00 98.00 102 TRP A O 1
ATOM 819 N N . LYS A 1 103 ? 3.865 3.539 -6.213 1.00 97.31 103 LYS A N 1
ATOM 820 C CA . LYS A 1 103 ? 3.916 3.742 -7.668 1.00 97.31 103 LYS A CA 1
ATOM 821 C C . LYS A 1 103 ? 2.549 4.073 -8.268 1.00 97.31 103 LYS A C 1
ATOM 823 O O . LYS A 1 103 ? 1.570 3.396 -7.952 1.00 97.31 103 LYS A O 1
ATOM 828 N N . PRO A 1 104 ? 2.489 5.066 -9.177 1.00 96.38 104 PRO A N 1
ATOM 829 C CA . PRO A 1 104 ? 1.296 5.316 -9.965 1.00 96.38 104 PRO A CA 1
ATOM 830 C C . PRO A 1 104 ? 1.090 4.188 -10.970 1.00 96.38 104 PRO A C 1
ATOM 832 O O . PRO A 1 104 ? 1.984 3.374 -11.230 1.00 96.38 104 PRO A O 1
ATOM 835 N N . TRP A 1 105 ? -0.076 4.195 -11.592 1.00 95.69 105 TRP A N 1
ATOM 836 C CA . TRP A 1 105 ? -0.425 3.233 -12.616 1.00 95.69 105 TRP A CA 1
ATOM 837 C C . TRP A 1 105 ? -0.721 3.910 -13.941 1.00 95.69 105 TRP A C 1
ATOM 839 O O . TRP A 1 105 ? -1.079 5.086 -13.994 1.00 95.69 105 TRP A O 1
ATOM 849 N N . SER A 1 106 ? -0.522 3.187 -15.041 1.00 95.00 106 SER A N 1
ATOM 850 C CA . SER A 1 106 ? -0.840 3.729 -16.356 1.00 95.00 106 SER A CA 1
ATOM 851 C C . SER A 1 106 ? -1.220 2.656 -17.353 1.00 95.00 106 SER A C 1
ATOM 853 O O . SER A 1 106 ? -0.640 1.570 -17.367 1.00 95.00 106 SER A O 1
ATOM 855 N N . TRP A 1 107 ? -2.133 3.020 -18.242 1.00 93.06 107 TRP A N 1
ATOM 856 C CA . TRP A 1 107 ? -2.509 2.236 -19.408 1.00 93.06 107 TRP A CA 1
ATOM 857 C C . TRP A 1 107 ? -2.009 2.869 -20.679 1.00 93.06 107 TRP A C 1
ATOM 859 O O . TRP A 1 107 ? -1.961 4.088 -20.778 1.00 93.06 107 TRP A O 1
ATOM 869 N N . ASP A 1 108 ? -1.690 2.045 -21.670 1.00 95.75 108 ASP A N 1
ATOM 870 C CA . ASP A 1 108 ? -1.559 2.533 -23.035 1.00 95.75 108 ASP A CA 1
ATOM 871 C C . ASP A 1 108 ? -2.964 2.897 -23.547 1.00 95.75 108 ASP A C 1
ATOM 873 O O . ASP A 1 108 ? -3.895 2.090 -23.468 1.00 95.75 108 ASP A O 1
ATOM 877 N N . LYS A 1 109 ? -3.131 4.121 -24.052 1.00 94.25 109 LYS A N 1
ATOM 878 C CA . LYS A 1 109 ? -4.402 4.597 -24.605 1.00 94.25 109 LYS A CA 1
ATOM 879 C C . LYS A 1 109 ? -4.706 3.820 -25.883 1.00 94.25 109 LYS A C 1
ATOM 881 O O . LYS A 1 109 ? -3.819 3.645 -26.719 1.00 94.25 109 LYS A O 1
ATOM 886 N N . LYS A 1 110 ? -5.949 3.370 -26.044 1.00 94.81 110 LYS A N 1
ATOM 887 C CA . LYS A 1 110 ? -6.404 2.618 -27.219 1.00 94.81 110 LYS A CA 1
ATOM 888 C C . LYS A 1 110 ? -7.497 3.373 -27.970 1.00 94.81 110 LYS A C 1
ATOM 890 O O . LYS A 1 110 ? -8.255 4.120 -27.355 1.00 94.81 110 LYS A O 1
ATOM 895 N N . ASP A 1 111 ? -7.555 3.194 -29.285 1.00 93.88 111 ASP A N 1
ATOM 896 C CA . ASP A 1 111 ? -8.660 3.671 -30.117 1.00 93.88 111 ASP A CA 1
ATOM 897 C C . ASP A 1 111 ? -9.901 2.766 -29.986 1.00 93.88 111 ASP A C 1
ATOM 899 O O . ASP A 1 111 ? -9.893 1.761 -29.268 1.00 93.88 111 ASP A O 1
ATOM 903 N N . LYS 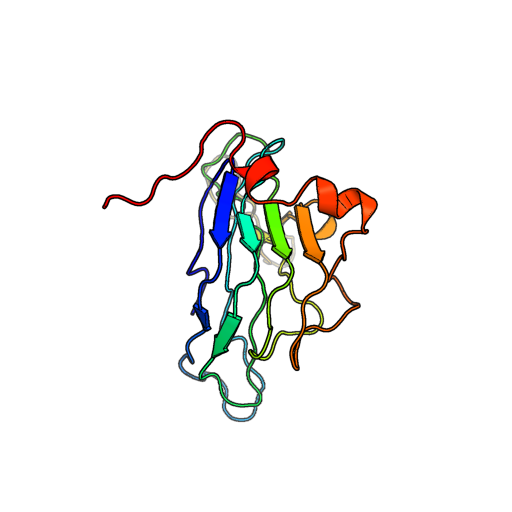A 1 112 ? -10.980 3.112 -30.701 1.00 92.75 112 LYS A N 1
ATOM 904 C CA . LYS A 1 112 ? -12.247 2.358 -30.696 1.00 92.75 112 LYS A CA 1
ATOM 905 C C . LYS A 1 112 ? -12.120 0.899 -31.163 1.00 92.75 112 LYS A C 1
ATOM 907 O O . LYS A 1 112 ? -13.003 0.103 -30.871 1.00 92.75 112 LYS A O 1
ATOM 912 N N . ASN A 1 113 ? -11.037 0.555 -31.861 1.00 94.62 113 ASN A N 1
ATOM 913 C CA . ASN A 1 113 ? -10.752 -0.790 -32.359 1.00 94.62 113 ASN A CA 1
ATOM 914 C C . ASN A 1 113 ? -9.728 -1.527 -31.473 1.00 94.62 113 ASN A C 1
ATOM 916 O O . ASN A 1 113 ? -9.300 -2.630 -31.805 1.00 94.62 113 ASN A O 1
ATOM 920 N N . GLY A 1 114 ? -9.299 -0.928 -30.356 1.00 90.88 114 GLY A N 1
ATOM 921 C CA . GLY A 1 114 ? -8.347 -1.523 -29.422 1.00 90.88 114 GLY A CA 1
ATOM 922 C C . GLY A 1 114 ? -6.870 -1.339 -29.793 1.00 90.88 114 GLY A C 1
ATOM 923 O O . GLY A 1 114 ? -6.010 -1.896 -29.101 1.00 90.88 114 GLY A O 1
ATOM 924 N N . LYS A 1 115 ? -6.542 -0.554 -30.828 1.00 95.00 115 LYS A N 1
ATOM 925 C CA . LYS A 1 115 ? -5.153 -0.280 -31.226 1.00 95.00 115 LYS A CA 1
ATOM 926 C C . LYS A 1 115 ? -4.545 0.800 -30.334 1.00 95.00 115 LYS A C 1
ATOM 928 O O . LYS A 1 115 ? -5.183 1.812 -30.064 1.00 95.00 115 LYS A O 1
ATOM 933 N N . VAL A 1 116 ? -3.302 0.599 -29.887 1.00 96.12 116 VAL A N 1
ATOM 934 C CA . VAL A 1 116 ? -2.573 1.601 -29.090 1.00 96.12 116 VAL A CA 1
ATOM 935 C C . VAL A 1 116 ? -2.372 2.880 -29.902 1.00 96.12 116 VAL A C 1
ATOM 937 O O . VAL A 1 116 ? -1.892 2.835 -31.034 1.00 96.12 116 VAL A O 1
ATOM 940 N N . ILE A 1 117 ? -2.718 4.015 -29.301 1.00 96.44 117 ILE A N 1
ATOM 941 C CA . ILE A 1 117 ? -2.549 5.343 -29.884 1.00 96.44 117 ILE A CA 1
ATOM 942 C C . ILE A 1 117 ? -1.107 5.804 -29.660 1.00 96.44 117 ILE A C 1
ATOM 944 O O . ILE A 1 117 ? -0.594 5.756 -28.538 1.00 96.44 117 ILE A O 1
ATOM 948 N N . LEU A 1 118 ? -0.467 6.273 -30.730 1.00 96.94 118 LEU A N 1
ATOM 949 C CA . LEU A 1 118 ? 0.860 6.882 -30.698 1.00 96.94 118 LEU A CA 1
ATOM 950 C C . LEU A 1 118 ? 0.741 8.407 -30.835 1.00 96.94 118 LEU A C 1
ATOM 952 O O . LEU A 1 118 ? -0.213 8.909 -31.430 1.00 96.94 118 LEU A O 1
ATOM 956 N N . ASP A 1 119 ? 1.675 9.151 -30.253 1.00 94.00 119 ASP A N 1
ATOM 957 C CA . ASP A 1 119 ? 1.858 10.575 -30.537 1.00 94.00 119 ASP A CA 1
ATOM 958 C C . ASP A 1 119 ? 2.610 10.797 -31.864 1.00 94.00 119 ASP A C 1
ATOM 960 O O . ASP A 1 119 ? 2.992 9.844 -32.549 1.00 94.00 119 ASP A O 1
ATOM 964 N N . ALA A 1 120 ? 2.818 12.065 -32.235 1.00 94.88 120 ALA A N 1
ATOM 965 C CA . ALA A 1 120 ? 3.482 12.451 -33.483 1.00 94.88 120 ALA A CA 1
ATOM 966 C C . ALA A 1 120 ? 4.921 11.910 -33.623 1.00 94.88 120 ALA A C 1
ATOM 968 O O . ALA A 1 120 ? 5.427 11.819 -34.737 1.00 94.88 120 ALA A O 1
ATOM 969 N N . ASN A 1 121 ? 5.557 11.511 -32.517 1.00 95.62 121 ASN A N 1
ATOM 970 C CA . ASN A 1 121 ? 6.913 10.961 -32.487 1.00 95.62 121 ASN A CA 1
ATOM 971 C C . ASN A 1 121 ? 6.918 9.425 -32.375 1.00 95.62 121 ASN A C 1
ATOM 973 O O . ASN A 1 121 ? 7.961 8.821 -32.126 1.00 95.62 121 ASN A O 1
ATOM 977 N N . GLY A 1 122 ? 5.758 8.774 -32.507 1.00 94.44 122 GLY A N 1
ATOM 978 C CA . GLY A 1 122 ? 5.628 7.321 -32.403 1.00 94.44 122 GLY A CA 1
ATOM 979 C C . GLY A 1 122 ? 5.639 6.784 -30.968 1.00 94.44 122 GLY A C 1
ATOM 980 O O . GLY A 1 122 ? 5.700 5.568 -30.772 1.00 94.44 122 GLY A O 1
ATOM 981 N N . LYS A 1 123 ? 5.558 7.640 -29.941 1.00 95.31 123 LYS A N 1
ATOM 982 C CA . LYS A 1 123 ? 5.521 7.200 -28.541 1.00 95.31 123 LYS A CA 1
ATOM 983 C C . LYS A 1 123 ? 4.088 6.888 -28.118 1.00 95.31 123 LYS A C 1
ATOM 985 O O . LYS A 1 123 ? 3.144 7.598 -28.448 1.00 95.31 123 LYS A O 1
ATOM 990 N N . LYS A 1 124 ? 3.913 5.811 -27.350 1.00 96.31 124 LYS A N 1
ATOM 991 C CA . LYS A 1 124 ? 2.601 5.396 -26.836 1.00 96.31 124 LYS A CA 1
ATOM 992 C C . LYS A 1 124 ? 1.996 6.467 -25.930 1.00 96.31 124 LYS A C 1
ATOM 994 O O . LYS A 1 124 ? 2.613 6.857 -24.936 1.00 96.31 124 LYS A O 1
ATOM 999 N N . GLN A 1 125 ? 0.768 6.875 -26.228 1.00 95.62 125 GLN A N 1
ATOM 1000 C CA . GLN A 1 125 ? -0.014 7.715 -25.328 1.00 95.62 125 GLN A CA 1
ATOM 1001 C C . GLN A 1 125 ? -0.505 6.897 -24.137 1.00 95.62 125 GLN A C 1
ATOM 1003 O O . GLN A 1 125 ? -0.793 5.705 -24.271 1.00 95.62 125 GLN A O 1
ATOM 1008 N N . LYS A 1 126 ? -0.626 7.540 -22.973 1.00 94.75 126 LYS A N 1
ATOM 1009 C CA . LYS A 1 126 ? -0.990 6.869 -21.726 1.00 94.75 126 LYS A CA 1
ATOM 1010 C C . LYS A 1 126 ? -2.158 7.533 -21.008 1.00 94.75 126 LYS A C 1
ATOM 1012 O O . LYS A 1 126 ? -2.321 8.747 -21.067 1.00 94.75 126 LYS A O 1
ATOM 1017 N N . ILE A 1 127 ? -2.943 6.715 -20.318 1.00 93.81 127 ILE A N 1
ATOM 1018 C CA . ILE A 1 127 ? -3.895 7.127 -19.283 1.00 93.81 127 ILE A CA 1
ATOM 1019 C C . ILE A 1 127 ? -3.187 6.918 -17.948 1.00 93.81 127 ILE A C 1
ATOM 1021 O O . ILE A 1 127 ? -2.650 5.832 -17.730 1.00 93.81 127 ILE A O 1
ATOM 1025 N N . TYR A 1 128 ? -3.152 7.934 -17.089 1.00 94.88 128 TYR A N 1
ATOM 1026 C CA . TYR A 1 128 ? -2.410 7.907 -15.828 1.00 94.88 128 TYR A CA 1
ATOM 1027 C C . TYR A 1 128 ? -3.347 7.942 -14.622 1.00 94.88 128 TYR A C 1
ATOM 1029 O O . TYR A 1 128 ? -4.290 8.728 -14.593 1.00 94.88 128 TYR A O 1
ATOM 1037 N N . PHE A 1 129 ? -3.022 7.126 -13.621 1.00 96.31 129 PHE A N 1
ATOM 1038 C CA . PHE A 1 129 ? -3.681 7.065 -12.319 1.00 96.31 129 PHE A CA 1
ATOM 1039 C C . PHE A 1 129 ? -2.636 7.407 -11.258 1.00 96.31 129 PHE A C 1
ATOM 1041 O O . PHE A 1 129 ? -1.761 6.581 -10.956 1.00 96.31 129 PHE A O 1
ATOM 1048 N N . PRO A 1 130 ? -2.617 8.664 -10.799 1.00 96.62 130 PRO A N 1
ATOM 1049 C CA . PRO A 1 130 ? -1.545 9.153 -9.962 1.00 96.62 130 PRO A CA 1
ATOM 1050 C C . PRO A 1 130 ? -1.845 8.879 -8.481 1.00 96.62 130 PRO A C 1
ATOM 1052 O O . PRO A 1 130 ? -2.998 8.854 -8.059 1.00 96.62 130 PRO A O 1
ATOM 1055 N N . VAL A 1 131 ? -0.800 8.655 -7.684 1.00 96.94 131 VAL A N 1
ATOM 1056 C CA . VAL A 1 131 ? -0.919 8.160 -6.297 1.00 96.94 131 VAL A CA 1
ATOM 1057 C C . VAL A 1 131 ? -1.633 9.132 -5.352 1.00 96.94 131 VAL A C 1
ATOM 1059 O O . VAL A 1 131 ? -2.193 8.716 -4.340 1.00 96.94 131 VAL A O 1
ATOM 1062 N N . GLU A 1 132 ? -1.624 10.424 -5.664 1.00 96.00 132 GLU A N 1
ATOM 1063 C CA . GLU A 1 132 ? -2.290 11.475 -4.898 1.00 96.00 132 GLU A CA 1
ATOM 1064 C C . GLU A 1 132 ? -3.818 11.340 -4.888 1.00 96.00 132 GLU A C 1
ATOM 1066 O O . GLU A 1 132 ? -4.445 11.710 -3.894 1.00 96.00 132 GLU A O 1
ATOM 1071 N N . ASN A 1 133 ? -4.404 10.739 -5.928 1.00 96.94 133 ASN A N 1
ATOM 1072 C CA . ASN A 1 133 ? -5.854 10.544 -6.045 1.00 96.94 133 ASN A CA 1
ATOM 1073 C C . ASN A 1 133 ? -6.358 9.298 -5.296 1.00 96.94 133 ASN A C 1
ATOM 1075 O O . ASN A 1 133 ? -7.559 9.043 -5.229 1.00 96.94 133 ASN A O 1
ATOM 1079 N N . GLU A 1 134 ? -5.439 8.530 -4.723 1.00 97.81 134 GLU A N 1
ATOM 1080 C CA . GLU A 1 134 ? -5.678 7.214 -4.139 1.00 97.81 134 GLU A CA 1
ATOM 1081 C C . GLU A 1 134 ? -5.711 7.307 -2.608 1.00 97.81 134 GLU A C 1
ATOM 1083 O O . GLU A 1 134 ? -5.327 8.331 -2.037 1.00 97.81 134 GLU A O 1
ATOM 1088 N N . LEU A 1 135 ? -6.116 6.244 -1.913 1.00 97.75 135 LEU A N 1
ATOM 1089 C CA . LEU A 1 135 ? -6.167 6.180 -0.447 1.00 97.75 135 LEU A CA 1
ATOM 1090 C C . LEU A 1 135 ? -4.972 5.380 0.094 1.00 97.75 135 LEU A C 1
ATOM 1092 O O . LEU A 1 135 ? -5.125 4.275 0.607 1.00 97.75 135 LEU A O 1
ATOM 1096 N N . LEU A 1 136 ? -3.766 5.937 -0.055 1.00 98.44 136 LEU A N 1
ATOM 1097 C CA . LEU A 1 136 ? -2.502 5.290 0.330 1.00 98.44 136 LEU A CA 1
ATOM 1098 C C . LEU A 1 136 ? -1.922 5.970 1.562 1.00 98.44 136 LEU A C 1
ATOM 1100 O O . LEU A 1 136 ? -1.537 7.145 1.485 1.00 98.44 136 LEU A O 1
ATOM 1104 N N . PHE A 1 137 ? -1.846 5.233 2.667 1.00 98.50 137 PHE A N 1
ATOM 1105 C CA . PHE A 1 137 ? -1.481 5.797 3.957 1.00 98.50 137 PHE A CA 1
ATOM 1106 C C . PHE A 1 137 ? -0.562 4.908 4.790 1.00 98.50 137 PHE A C 1
ATOM 1108 O O . PHE A 1 137 ? -0.526 3.683 4.670 1.00 98.50 137 PHE A O 1
ATOM 1115 N N . GLU A 1 138 ? 0.138 5.556 5.709 1.00 98.81 138 GLU A N 1
ATOM 1116 C CA . GLU A 1 138 ? 0.911 4.931 6.772 1.00 98.81 138 GLU A CA 1
ATOM 1117 C C . GLU A 1 138 ? 0.553 5.563 8.123 1.00 98.81 138 GLU A C 1
ATOM 1119 O O . GLU A 1 138 ? 0.144 6.726 8.184 1.00 98.81 138 GLU A O 1
ATOM 1124 N N . TYR A 1 139 ? 0.689 4.818 9.220 1.00 98.81 139 TYR A N 1
ATOM 1125 C CA . TYR A 1 139 ? 0.451 5.354 10.559 1.00 98.81 139 TYR A CA 1
ATOM 1126 C C . TYR A 1 139 ? 1.297 4.647 11.612 1.00 98.81 139 TYR A C 1
ATOM 1128 O O . TYR A 1 139 ? 1.154 3.446 11.814 1.00 98.81 139 TYR A O 1
ATOM 1136 N N . LYS A 1 140 ? 2.149 5.408 12.312 1.00 98.62 140 LYS A N 1
ATOM 1137 C CA . LYS A 1 140 ? 2.985 4.930 13.434 1.00 98.62 140 LYS A CA 1
ATOM 1138 C C . LYS A 1 140 ? 3.774 3.644 13.126 1.00 98.62 140 LYS A C 1
ATOM 1140 O O . LYS A 1 140 ? 3.985 2.819 14.009 1.00 98.62 140 LYS A O 1
ATOM 1145 N N . ASN A 1 141 ? 4.226 3.491 11.882 1.00 98.81 141 ASN A N 1
ATOM 1146 C CA . ASN A 1 141 ? 5.137 2.412 11.509 1.00 98.81 141 ASN A CA 1
ATOM 1147 C C . ASN A 1 141 ? 6.513 2.623 12.163 1.00 98.81 141 ASN A C 1
ATOM 1149 O O . ASN A 1 141 ? 6.948 3.760 12.362 1.00 98.81 141 ASN A O 1
ATOM 1153 N N . THR A 1 142 ? 7.195 1.527 12.481 1.00 98.75 142 THR A N 1
ATOM 1154 C CA . THR A 1 142 ? 8.530 1.488 13.099 1.00 98.75 142 THR A CA 1
ATOM 1155 C C . THR A 1 142 ? 9.497 0.671 12.236 1.00 98.75 142 THR A C 1
ATOM 1157 O O . THR A 1 142 ? 9.123 0.180 11.175 1.00 98.75 142 THR A O 1
ATOM 1160 N N . GLY A 1 143 ? 10.754 0.519 12.659 1.00 98.00 143 GLY A N 1
ATOM 1161 C CA . GLY A 1 143 ? 11.776 -0.218 11.906 1.00 98.00 143 GLY A CA 1
ATOM 1162 C C . GLY A 1 143 ? 12.633 0.679 11.012 1.00 98.00 143 GLY A C 1
ATOM 1163 O O . GLY A 1 143 ? 12.359 1.869 10.830 1.00 98.00 143 GLY A O 1
ATOM 1164 N N . LYS A 1 144 ? 13.712 0.106 10.467 1.00 96.44 144 LYS A N 1
ATOM 1165 C CA . LYS A 1 144 ? 14.779 0.862 9.779 1.00 96.44 144 LYS A CA 1
ATOM 1166 C C . LYS A 1 144 ? 14.279 1.653 8.563 1.00 96.44 144 LYS A C 1
ATOM 1168 O O . LYS A 1 144 ? 14.846 2.694 8.238 1.00 96.44 144 LYS A O 1
ATOM 1173 N N . TYR A 1 145 ? 13.235 1.169 7.889 1.00 97.25 145 TYR A N 1
ATOM 1174 C CA . TYR A 1 145 ? 12.734 1.738 6.633 1.00 97.25 145 TYR A CA 1
ATOM 1175 C C . TYR A 1 145 ? 11.322 2.342 6.745 1.00 97.25 145 TYR A C 1
ATOM 1177 O O . TYR A 1 145 ? 10.709 2.700 5.728 1.00 97.25 145 TYR A O 1
ATOM 1185 N N . ALA A 1 146 ? 10.824 2.529 7.972 1.00 97.06 146 ALA A N 1
ATOM 1186 C CA . ALA A 1 146 ? 9.642 3.341 8.262 1.00 97.06 146 ALA A CA 1
ATOM 1187 C C . ALA A 1 146 ? 9.982 4.840 8.222 1.00 97.06 146 ALA A C 1
ATOM 1189 O O . ALA A 1 146 ? 9.990 5.546 9.230 1.00 97.06 146 ALA A O 1
ATOM 1190 N N . THR A 1 147 ? 10.312 5.324 7.026 1.00 94.69 147 THR A N 1
ATOM 1191 C CA . THR A 1 147 ? 10.633 6.732 6.784 1.00 94.69 147 THR A CA 1
ATOM 1192 C C . THR A 1 147 ? 9.376 7.563 6.520 1.00 94.69 147 THR A C 1
ATOM 1194 O O . THR A 1 147 ? 8.312 7.040 6.192 1.00 94.69 147 THR A O 1
ATOM 1197 N N . LYS A 1 148 ? 9.509 8.886 6.646 1.00 93.94 148 LYS A N 1
ATOM 1198 C CA . LYS A 1 148 ? 8.486 9.879 6.282 1.00 93.94 148 LYS A CA 1
ATOM 1199 C C . LYS A 1 148 ? 9.006 10.749 5.134 1.00 93.94 148 LYS A C 1
ATOM 1201 O O . LYS A 1 148 ? 10.216 10.839 4.943 1.00 93.94 148 LYS A O 1
ATOM 1206 N N . GLY A 1 149 ? 8.103 11.414 4.416 1.00 92.25 149 GLY A N 1
ATOM 1207 C CA . GLY A 1 149 ? 8.438 12.270 3.270 1.00 92.25 149 GLY A CA 1
ATOM 1208 C C . GLY A 1 149 ? 8.105 11.627 1.921 1.00 92.25 149 GLY A C 1
ATOM 1209 O O . GLY A 1 149 ? 7.467 10.575 1.865 1.00 92.25 149 GLY A O 1
ATOM 1210 N N . GLY A 1 150 ? 8.485 12.287 0.825 1.00 92.94 150 GLY A N 1
ATOM 1211 C CA . GLY A 1 150 ? 8.104 11.868 -0.528 1.00 92.94 150 GLY A CA 1
ATOM 1212 C C . GLY A 1 150 ? 6.584 11.746 -0.680 1.00 92.94 150 GLY A C 1
ATOM 1213 O O . GLY A 1 150 ? 5.833 12.614 -0.236 1.00 92.94 150 GLY A O 1
ATOM 1214 N N . ASN A 1 151 ? 6.119 10.638 -1.260 1.00 96.19 151 ASN A N 1
ATOM 1215 C CA . ASN A 1 151 ? 4.689 10.332 -1.393 1.00 96.19 151 ASN A CA 1
ATOM 1216 C C . ASN A 1 151 ? 4.100 9.493 -0.236 1.00 96.19 151 ASN A C 1
ATOM 1218 O O . ASN A 1 151 ? 3.003 8.948 -0.364 1.00 96.19 151 ASN A O 1
ATOM 1222 N N . ARG A 1 152 ? 4.794 9.389 0.907 1.00 97.81 152 ARG A N 1
ATOM 1223 C CA . ARG A 1 152 ? 4.407 8.554 2.064 1.00 97.81 152 ARG A CA 1
ATOM 1224 C C . ARG A 1 152 ? 3.454 9.277 3.022 1.00 97.81 152 ARG A C 1
ATOM 1226 O O . ARG A 1 152 ? 3.829 9.618 4.149 1.00 97.81 152 ARG A O 1
ATOM 1233 N N . ARG A 1 153 ? 2.221 9.543 2.572 1.00 97.88 153 ARG A N 1
ATOM 1234 C CA . ARG A 1 153 ? 1.193 10.231 3.379 1.00 97.88 153 ARG A CA 1
ATOM 1235 C C . ARG A 1 153 ? 0.953 9.509 4.707 1.00 97.88 153 ARG A C 1
ATOM 1237 O O . ARG A 1 153 ? 0.729 8.301 4.737 1.00 97.88 153 ARG A O 1
ATOM 1244 N N . GLN A 1 154 ? 0.980 10.273 5.794 1.00 98.44 154 GLN A N 1
ATOM 1245 C CA . GLN A 1 154 ? 0.737 9.774 7.145 1.00 98.44 154 GLN A CA 1
ATOM 1246 C C . GLN A 1 154 ? -0.688 10.119 7.573 1.00 98.44 154 GLN A C 1
ATOM 1248 O O . GLN A 1 154 ? -1.124 11.252 7.359 1.00 98.44 154 GLN A O 1
ATOM 1253 N N . LEU A 1 155 ? -1.391 9.181 8.206 1.00 98.62 155 LEU A N 1
ATOM 1254 C CA . LEU A 1 155 ? -2.629 9.520 8.907 1.00 98.62 155 LEU A CA 1
ATOM 1255 C C . LEU A 1 155 ? -2.308 10.368 10.139 1.00 98.62 155 LEU A C 1
ATOM 1257 O O . LEU A 1 155 ? -1.313 10.141 10.832 1.00 98.62 155 LEU A O 1
ATOM 1261 N N . THR A 1 156 ? -3.189 11.310 10.453 1.00 98.56 156 THR A N 1
ATOM 1262 C CA . THR A 1 156 ? -3.236 11.921 11.784 1.00 98.56 156 THR A CA 1
ATOM 1263 C C . THR A 1 156 ? -3.870 10.957 12.787 1.00 98.56 156 THR A C 1
ATOM 1265 O O . THR A 1 156 ? -4.588 10.033 12.401 1.00 98.56 156 THR A O 1
ATOM 1268 N N . ASP A 1 157 ? -3.675 11.193 14.087 1.00 98.56 157 ASP A N 1
ATOM 1269 C CA . ASP A 1 157 ? -4.353 10.411 15.133 1.00 98.56 157 ASP A CA 1
ATOM 1270 C C . ASP A 1 157 ? -5.884 10.451 14.968 1.00 98.56 157 ASP A C 1
ATOM 1272 O O . ASP A 1 157 ? -6.546 9.421 15.079 1.00 98.56 157 ASP A O 1
ATOM 1276 N N . ALA A 1 158 ? -6.439 11.611 14.599 1.00 98.50 158 ALA A N 1
ATOM 1277 C CA . ALA A 1 158 ? -7.867 11.777 14.332 1.00 98.50 158 ALA A CA 1
ATOM 1278 C C . ALA A 1 158 ? -8.348 10.998 13.096 1.00 98.50 158 ALA A C 1
ATOM 1280 O O . ALA A 1 158 ? -9.480 10.529 13.075 1.00 98.50 158 ALA A O 1
ATOM 1281 N N . GLN A 1 159 ? -7.514 10.831 12.066 1.00 98.38 159 GLN A N 1
ATOM 1282 C CA . GLN A 1 159 ? -7.855 9.996 10.909 1.00 98.38 159 GLN A CA 1
ATOM 1283 C C . GLN A 1 159 ? -7.714 8.504 11.229 1.00 98.38 159 GLN A C 1
ATOM 1285 O O . GLN A 1 159 ? -8.541 7.699 10.797 1.00 98.38 159 GLN A O 1
ATOM 1290 N N . ALA A 1 160 ? -6.698 8.130 12.012 1.00 98.44 160 ALA A N 1
ATOM 1291 C CA . ALA A 1 160 ? -6.385 6.745 12.350 1.00 98.44 160 ALA A CA 1
ATOM 1292 C C . ALA A 1 160 ? -7.510 6.033 13.119 1.00 98.44 160 ALA A C 1
ATOM 1294 O O . ALA A 1 160 ? -7.616 4.809 13.046 1.00 98.44 160 ALA A O 1
ATOM 1295 N N . VAL A 1 161 ? -8.414 6.766 13.780 1.00 97.88 161 VAL A N 1
ATOM 1296 C CA . VAL A 1 161 ? -9.615 6.183 14.414 1.00 97.88 161 VAL A CA 1
ATOM 1297 C C . VAL A 1 161 ? -10.535 5.464 13.417 1.00 97.88 161 VAL A C 1
ATOM 1299 O O . VAL A 1 161 ? -11.315 4.607 13.821 1.00 97.88 161 VAL A O 1
ATOM 1302 N N . ASN A 1 162 ? -10.442 5.786 12.119 1.00 97.50 162 ASN A N 1
ATOM 1303 C CA . ASN A 1 162 ? -11.220 5.150 11.050 1.00 97.50 162 ASN A CA 1
ATOM 1304 C C . ASN A 1 162 ? -10.496 3.968 10.381 1.00 97.50 162 ASN A C 1
ATOM 1306 O O . ASN A 1 162 ? -11.107 3.254 9.583 1.00 97.50 162 ASN A O 1
ATOM 1310 N N . TYR A 1 163 ? -9.224 3.743 10.725 1.00 98.06 163 TYR A N 1
ATOM 1311 C CA . TYR A 1 163 ? -8.357 2.703 10.167 1.00 98.06 163 TYR A CA 1
ATOM 1312 C C . TYR A 1 163 ? -8.008 1.642 11.215 1.00 98.06 163 TYR A C 1
ATOM 1314 O O . TYR A 1 163 ? -6.836 1.385 11.489 1.00 98.06 163 TYR A O 1
ATOM 1322 N N . THR A 1 164 ? -9.025 1.060 11.850 1.00 98.06 164 THR A N 1
ATOM 1323 C CA . THR A 1 164 ? -8.883 -0.068 12.788 1.00 98.06 164 THR A CA 1
ATOM 1324 C C . THR A 1 164 ? -9.509 -1.336 12.198 1.00 98.06 164 THR A C 1
ATOM 1326 O O . THR A 1 164 ? -10.376 -1.214 11.320 1.00 98.06 164 THR A O 1
ATOM 1329 N N . PRO A 1 165 ? -9.133 -2.539 12.675 1.00 97.44 165 PRO A N 1
ATOM 1330 C CA . PRO A 1 165 ? -9.805 -3.775 12.287 1.00 97.44 165 PRO A CA 1
ATOM 1331 C C . PRO A 1 165 ? -11.326 -3.706 12.458 1.00 97.44 165 PRO A C 1
ATOM 1333 O O . PRO A 1 165 ? -12.061 -4.042 11.536 1.00 97.44 165 PRO A O 1
ATOM 1336 N N . GLU A 1 166 ? -11.812 -3.168 13.576 1.00 96.19 166 GLU A N 1
ATOM 1337 C CA . GLU A 1 166 ? -13.247 -3.052 13.865 1.00 96.19 166 GLU A CA 1
ATOM 1338 C C . GLU A 1 166 ? -13.947 -2.134 12.863 1.00 96.19 166 GLU A C 1
ATOM 1340 O O . GLU A 1 166 ? -15.039 -2.430 12.387 1.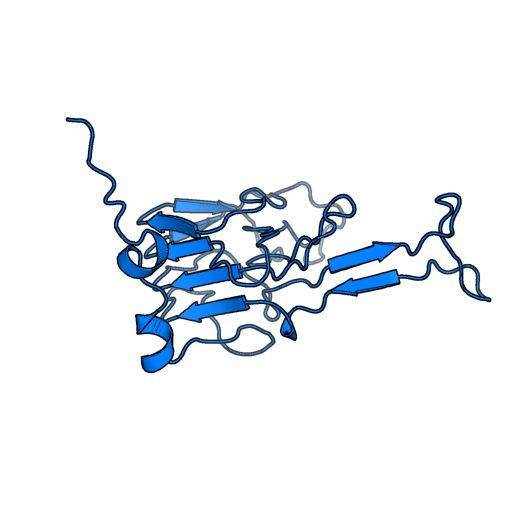00 96.19 166 GLU A O 1
ATOM 1345 N N . LYS A 1 167 ? -13.312 -1.018 12.486 1.00 96.88 167 LYS A N 1
ATOM 1346 C CA . LYS A 1 167 ? -13.869 -0.141 11.456 1.00 96.88 167 LYS A CA 1
ATOM 1347 C C . LYS A 1 167 ? -13.870 -0.822 10.095 1.00 96.88 167 LYS A C 1
ATOM 1349 O O . LYS A 1 167 ? -14.811 -0.602 9.339 1.00 96.88 167 LYS A O 1
ATOM 1354 N N . PHE A 1 168 ? -12.832 -1.577 9.747 1.00 96.94 168 PHE A N 1
ATOM 1355 C CA . PHE A 1 168 ? -12.735 -2.244 8.447 1.00 96.94 168 PHE A CA 1
ATOM 1356 C C . PHE A 1 168 ? -13.726 -3.405 8.315 1.00 96.94 168 PHE A C 1
ATOM 1358 O O . PHE A 1 168 ? -14.375 -3.517 7.282 1.00 96.94 168 PHE A O 1
ATOM 1365 N N . LEU A 1 169 ? -13.874 -4.226 9.353 1.00 95.69 169 LEU A N 1
ATOM 1366 C CA . LEU A 1 169 ? -14.718 -5.425 9.328 1.00 95.69 169 LEU A CA 1
ATOM 1367 C C . LEU A 1 169 ? -16.182 -5.147 9.709 1.00 95.69 169 LEU A C 1
ATOM 1369 O O . LEU A 1 169 ? -17.056 -5.967 9.430 1.00 95.69 169 LEU A O 1
ATOM 1373 N N . GLY A 1 170 ? -16.467 -3.984 10.304 1.00 93.88 170 GLY A N 1
ATOM 1374 C CA . GLY A 1 170 ? -17.815 -3.603 10.715 1.00 93.88 170 GLY A CA 1
ATOM 1375 C C . GLY A 1 170 ? -18.365 -4.568 11.763 1.00 93.88 170 GLY A C 1
ATOM 1376 O O . GLY A 1 170 ? -17.713 -4.850 12.767 1.00 93.88 170 GLY A O 1
ATOM 1377 N N . ASP A 1 171 ? -19.563 -5.091 11.516 1.00 93.75 171 ASP A N 1
ATOM 1378 C CA . ASP A 1 171 ? -20.225 -6.025 12.433 1.00 93.75 171 ASP A CA 1
ATOM 1379 C C . ASP A 1 171 ? -19.644 -7.443 12.370 1.00 93.75 171 ASP A C 1
ATOM 1381 O O . ASP A 1 171 ? -19.905 -8.268 13.252 1.00 93.75 171 ASP A O 1
ATOM 1385 N N . TRP A 1 172 ? -18.841 -7.749 11.344 1.00 93.50 172 TRP A N 1
ATOM 1386 C CA . TRP A 1 172 ? -18.223 -9.058 11.224 1.00 93.50 172 TRP A CA 1
ATOM 1387 C C . TRP A 1 172 ? -17.054 -9.196 12.201 1.00 93.50 172 TRP A C 1
ATOM 1389 O O . TRP A 1 172 ? -16.051 -8.490 12.120 1.00 93.50 172 TRP A O 1
ATOM 1399 N N . LYS A 1 173 ? -17.177 -10.160 13.116 1.00 89.38 173 LYS A N 1
ATOM 1400 C CA . LYS A 1 173 ? -16.143 -10.515 14.090 1.00 89.38 173 LYS A CA 1
ATOM 1401 C C . LYS A 1 173 ? -15.607 -11.907 13.760 1.00 89.38 173 LYS A C 1
ATOM 1403 O O . LYS A 1 173 ? -16.303 -12.887 14.035 1.00 89.38 173 LYS A O 1
ATOM 1408 N N . PRO A 1 174 ? -14.407 -12.023 13.162 1.00 87.06 174 PRO A N 1
ATOM 1409 C CA . PRO A 1 174 ? -13.798 -13.317 12.900 1.00 87.06 174 PRO A CA 1
ATOM 1410 C C . PRO A 1 174 ? -13.625 -14.082 14.213 1.00 87.06 174 PRO A C 1
ATOM 1412 O O . PRO A 1 174 ? -12.925 -13.637 15.121 1.00 87.06 174 PRO A O 1
ATOM 1415 N N . VAL A 1 175 ? -14.281 -15.233 14.327 1.00 85.81 175 VAL A N 1
ATOM 1416 C CA . VAL A 1 175 ? -14.098 -16.134 15.466 1.00 85.81 175 VAL A CA 1
ATOM 1417 C C . VAL A 1 175 ? -13.041 -17.167 15.119 1.00 85.81 175 VAL A C 1
ATOM 1419 O O . VAL A 1 175 ? -13.011 -17.706 14.009 1.00 85.81 175 VAL A O 1
ATOM 1422 N N . LYS A 1 176 ? -12.169 -17.466 16.080 1.00 78.69 176 LYS A N 1
ATOM 1423 C CA . LYS A 1 176 ? -11.254 -18.595 15.956 1.00 78.69 176 LYS A CA 1
ATOM 1424 C C . LYS A 1 176 ? -12.103 -19.867 15.919 1.00 78.69 176 LYS A C 1
ATOM 1426 O O . LYS A 1 176 ? -12.876 -20.104 16.845 1.00 78.69 176 LYS A O 1
ATOM 1431 N N . ARG A 1 177 ? -11.980 -20.676 14.862 1.00 60.97 177 ARG A N 1
ATOM 1432 C CA . ARG A 1 177 ? -12.432 -22.069 14.947 1.00 60.97 177 ARG A CA 1
ATOM 1433 C C . ARG A 1 177 ? -11.536 -22.752 15.978 1.00 60.97 177 ARG A C 1
ATOM 1435 O O . ARG A 1 177 ? -10.321 -22.802 15.785 1.00 60.97 177 ARG A O 1
ATOM 1442 N N . VAL A 1 178 ? -12.147 -23.126 17.096 1.00 60.72 178 VAL A N 1
ATOM 1443 C CA . VAL A 1 178 ? -11.572 -24.009 18.117 1.00 60.72 178 VAL A CA 1
ATOM 1444 C C . VAL A 1 178 ? -11.482 -25.429 17.592 1.00 60.72 178 VAL A C 1
ATOM 1446 O O . VAL A 1 178 ? -12.371 -25.812 16.797 1.00 60.72 178 VAL A O 1
#

Sequence (178 aa):
DVDFIFGQSPASVFENCEIKSLMRAVKEPGKAQEMGYIAAPSTLKGDKGYLFYKCHLTSNIEDPHFIFLGRVWHPTSEKREVQGGICFRECQIDVKVRENAWKPWSWDKKDKNGKVILDANGKKQKIYFPVENELLFEYKNTGKYATKGGNRRQLTDAQAVNYTPEKFLGDWKPVKRV

Radius of gyration: 17.68 Å; chains: 1; bounding box: 46×36×52 Å